Protein AF-U3TVF1-F1 (afdb_monomer_lite)

Secondary structure (DSSP, 8-state):
--------SS-HHHHHHS-SSPPPGGGTS--HHHHHHHHHTT---GGGS--SSPPPHHHHHHHHHHHHHTTSSPBPTTS-B---HHHHHHHTSSS-HHHHHHHHHHHHHT-HHHHHHHHHHHTS-------GGGHHHHHHHHHTT--SS-TTHHHHHHHHH-

Foldseek 3Di:
DDDDDDDDPDDPVVVVPDDPDDDDVLQPDQCLLVVLLCLLVVVFDLVPDDDPDRYDPVSVVVSVVVCVVLVQFPQDPVRGTHGDPLSNQLNVDPADSVLSSQLVVCVVVVNNPLSVLLSVCVRDDNPQDQDPVCNVVSVVVLVVLDDPPDPSSSSVSVVVVD

Sequence (162 aa):
MSEGICIRLYSEADFLSRPAFTDPEILRTNLASVILQMTALELGDIAAFPFVEAPDKRNIQDGVRLLEELGAIPLSEEGSYKRTPSGRSLAQLPVDPRLARMVLEAQKFGCVREVMIIAAALSIQDARERPVEKQQASDEKHRRFADKESDFLAFVNLWNYL

pLDDT: mean 89.93, std 6.1, range [59.94, 97.19]

Structure (mmCIF, N/CA/C/O backbone):
data_AF-U3TVF1-F1
#
_entry.id   AF-U3TVF1-F1
#
loop_
_atom_site.group_PDB
_atom_site.id
_atom_site.type_symbol
_atom_site.label_atom_id
_atom_site.label_alt_id
_atom_site.label_comp_id
_atom_site.label_asym_id
_atom_site.label_entity_id
_atom_site.label_seq_id
_atom_site.pdbx_PDB_ins_code
_atom_site.Cartn_x
_atom_site.Cartn_y
_atom_site.Cartn_z
_atom_site.occupancy
_atom_site.B_iso_or_equiv
_atom_site.auth_seq_id
_atom_site.auth_comp_id
_atom_site.auth_asym_id
_atom_site.auth_atom_id
_atom_site.pdbx_PDB_model_num
ATOM 1 N N . MET A 1 1 ? -24.344 -18.682 -34.731 1.00 59.94 1 MET A N 1
ATOM 2 C CA . MET A 1 1 ? -23.943 -17.450 -34.021 1.00 59.94 1 MET A CA 1
ATOM 3 C C . MET A 1 1 ? -24.872 -16.362 -34.511 1.00 59.94 1 MET A C 1
ATOM 5 O O . MET A 1 1 ? -24.974 -16.208 -35.720 1.00 59.94 1 MET A O 1
ATOM 9 N N . SER A 1 2 ? -25.620 -15.719 -33.621 1.00 73.94 2 SER A N 1
ATOM 10 C CA . SER A 1 2 ? -26.480 -14.589 -33.992 1.00 73.94 2 SER A CA 1
ATOM 11 C C . SER A 1 2 ? -25.644 -13.309 -34.023 1.00 73.94 2 SER A C 1
ATOM 13 O O . SER A 1 2 ? -24.710 -13.182 -33.230 1.00 73.94 2 SER A O 1
ATOM 15 N N . GLU A 1 3 ? -25.962 -12.378 -34.919 1.00 85.06 3 GLU A N 1
ATOM 16 C CA . GLU A 1 3 ? -25.319 -11.061 -34.951 1.00 85.06 3 GLU A CA 1
ATOM 17 C C . GLU A 1 3 ? -25.693 -10.247 -33.702 1.00 85.06 3 GLU A C 1
ATOM 19 O O . GLU A 1 3 ? -26.842 -10.260 -33.258 1.00 85.06 3 GLU A O 1
ATOM 24 N N . GLY A 1 4 ? -24.707 -9.567 -33.113 1.00 92.19 4 GLY A N 1
ATOM 25 C CA . GLY A 1 4 ? -24.878 -8.701 -31.945 1.00 92.19 4 GLY A CA 1
ATOM 26 C C . GLY A 1 4 ? -24.729 -7.224 -32.308 1.00 92.19 4 GLY A C 1
ATOM 27 O O . GLY A 1 4 ? -24.078 -6.882 -33.291 1.00 92.19 4 GLY A O 1
ATOM 28 N N . ILE A 1 5 ? -25.307 -6.342 -31.490 1.00 93.25 5 ILE A N 1
ATOM 29 C CA . ILE A 1 5 ? -25.210 -4.884 -31.654 1.00 93.25 5 ILE A CA 1
ATOM 30 C C . ILE A 1 5 ? -24.304 -4.320 -30.552 1.00 93.25 5 ILE A C 1
ATOM 32 O O . ILE A 1 5 ? -24.490 -4.627 -29.376 1.00 93.25 5 ILE A O 1
ATOM 36 N N . CYS A 1 6 ? -23.339 -3.472 -30.919 1.00 92.69 6 CYS A N 1
ATOM 37 C CA . CYS A 1 6 ? -22.519 -2.698 -29.983 1.00 92.69 6 CYS A CA 1
ATOM 38 C C . CYS A 1 6 ? -22.966 -1.231 -30.012 1.00 92.69 6 CYS A C 1
ATOM 40 O O . CYS A 1 6 ? -22.855 -0.573 -31.045 1.00 92.69 6 CYS A O 1
ATOM 42 N N . ILE A 1 7 ? -23.458 -0.715 -28.884 1.00 93.62 7 ILE A N 1
ATOM 43 C CA . ILE A 1 7 ? -23.843 0.695 -28.743 1.00 93.62 7 ILE A CA 1
ATOM 44 C C . ILE A 1 7 ? -22.704 1.435 -28.043 1.00 93.62 7 ILE A C 1
ATOM 46 O O . ILE A 1 7 ? -22.425 1.196 -26.869 1.00 93.62 7 ILE A O 1
ATOM 50 N N . ARG A 1 8 ? -22.042 2.344 -28.760 1.00 93.44 8 ARG A N 1
ATOM 51 C CA . ARG A 1 8 ? -21.003 3.223 -28.211 1.00 93.44 8 ARG A CA 1
ATOM 52 C C . ARG A 1 8 ? -21.638 4.556 -27.823 1.00 93.44 8 ARG A C 1
ATOM 54 O O . ARG A 1 8 ? -22.243 5.211 -28.661 1.00 93.44 8 ARG A O 1
ATOM 61 N N . LEU A 1 9 ? -21.490 4.968 -26.564 1.00 95.94 9 LEU A N 1
ATOM 62 C CA . LEU A 1 9 ? -22.043 6.230 -26.040 1.00 95.94 9 LEU A CA 1
ATOM 63 C C . LEU A 1 9 ? -21.133 7.446 -26.316 1.00 95.94 9 LEU A C 1
ATOM 65 O O . LEU A 1 9 ? -21.144 8.421 -25.573 1.00 95.94 9 LEU A O 1
ATOM 69 N N . TYR A 1 10 ? -20.307 7.367 -27.356 1.00 93.69 10 TYR A N 1
ATOM 70 C CA . TYR A 1 10 ? -19.338 8.382 -27.765 1.00 93.69 10 TYR A CA 1
ATOM 71 C C . TYR A 1 10 ? -19.275 8.449 -29.295 1.00 93.69 10 TYR A C 1
ATOM 73 O O . TYR A 1 10 ? -19.689 7.515 -29.983 1.00 93.69 10 TYR A O 1
ATOM 81 N N . SER A 1 11 ? -18.780 9.569 -29.829 1.00 95.94 11 SER A N 1
ATOM 82 C CA . SER A 1 11 ? -18.691 9.779 -31.278 1.00 95.94 11 SER A CA 1
ATOM 83 C C . SER A 1 11 ? -17.646 8.872 -31.935 1.00 95.94 11 SER A C 1
ATOM 85 O O . SER A 1 11 ? -16.678 8.445 -31.305 1.00 95.94 11 SER A O 1
ATOM 87 N N . GLU A 1 12 ? -17.810 8.615 -33.230 1.00 94.00 12 GLU A N 1
ATOM 88 C CA . GLU A 1 12 ? -16.828 7.863 -34.013 1.00 94.00 12 GLU A CA 1
ATOM 89 C C . GLU A 1 12 ? -15.470 8.576 -34.078 1.00 94.00 12 GLU A C 1
ATOM 91 O O . GLU A 1 12 ? -14.437 7.931 -33.923 1.00 94.00 12 GLU A O 1
ATOM 96 N N . ALA A 1 13 ? -15.464 9.905 -34.224 1.00 94.44 13 ALA A N 1
ATOM 97 C CA . ALA A 1 13 ? -14.234 10.695 -34.239 1.00 94.44 13 ALA A CA 1
ATOM 98 C C . ALA A 1 13 ? -13.442 10.557 -32.926 1.00 94.44 13 ALA A C 1
ATOM 100 O O . ALA A 1 13 ? -12.230 10.359 -32.962 1.00 94.44 13 ALA A O 1
ATOM 101 N N . ASP A 1 14 ? -14.131 10.594 -31.778 1.00 92.44 14 ASP A N 1
ATOM 102 C CA . ASP A 1 14 ? -13.514 10.351 -30.469 1.00 92.44 14 ASP A CA 1
ATOM 103 C C . ASP A 1 14 ? -12.907 8.943 -30.400 1.00 92.44 14 ASP A C 1
ATOM 105 O O . ASP A 1 14 ? -11.748 8.793 -30.029 1.00 92.44 14 ASP A O 1
ATOM 109 N N . PHE A 1 15 ? -13.638 7.917 -30.847 1.00 91.25 15 PHE A N 1
ATOM 110 C CA . PHE A 1 15 ? -13.138 6.541 -30.874 1.00 91.25 15 PHE A CA 1
ATOM 111 C C . PHE A 1 15 ? -11.881 6.377 -31.737 1.00 91.25 15 PHE A C 1
ATOM 113 O O . PHE A 1 15 ? -10.905 5.786 -31.285 1.00 91.25 15 PHE A O 1
ATOM 120 N N . LEU A 1 16 ? -11.898 6.915 -32.959 1.00 93.12 16 LEU A N 1
ATOM 121 C CA . LEU A 1 16 ? -10.785 6.820 -33.907 1.00 93.12 16 LEU A CA 1
ATOM 122 C C . LEU A 1 16 ? -9.548 7.614 -33.462 1.00 93.12 16 LEU A C 1
ATOM 124 O O . LEU A 1 16 ? -8.443 7.309 -33.899 1.00 93.12 16 LEU A O 1
ATOM 128 N N . SER A 1 17 ? -9.726 8.620 -32.599 1.00 93.44 17 SER A N 1
ATOM 129 C CA . SER A 1 17 ? -8.626 9.418 -32.048 1.00 93.44 17 SER A CA 1
ATOM 130 C C . SER A 1 17 ? -7.890 8.747 -30.882 1.00 93.44 17 SER A C 1
ATOM 132 O O . SER A 1 17 ? -6.812 9.202 -30.496 1.00 93.44 17 SER A O 1
ATOM 134 N N . ARG A 1 18 ? -8.454 7.679 -30.300 1.00 89.81 18 ARG A N 1
ATOM 135 C CA . ARG A 1 18 ? -7.867 7.002 -29.138 1.00 89.81 18 ARG A CA 1
ATOM 136 C C . ARG A 1 18 ? -6.682 6.127 -29.556 1.00 89.81 18 ARG A C 1
ATOM 138 O O . ARG A 1 18 ? -6.721 5.510 -30.621 1.00 89.81 18 ARG A O 1
ATOM 145 N N . PRO A 1 19 ? -5.653 6.003 -28.701 1.00 88.50 19 PRO A N 1
ATOM 146 C CA . PRO A 1 19 ? -4.601 5.018 -28.900 1.00 88.50 19 PRO A CA 1
ATOM 147 C C . PRO A 1 19 ? -5.179 3.605 -29.042 1.00 88.50 19 PRO A C 1
ATOM 149 O O . PRO A 1 19 ? -6.127 3.236 -28.346 1.00 88.50 19 PRO A O 1
ATOM 152 N N . ALA A 1 20 ? -4.580 2.798 -29.919 1.00 86.62 20 ALA A N 1
ATOM 153 C CA . ALA A 1 20 ? -4.988 1.406 -30.123 1.00 86.62 20 ALA A CA 1
ATOM 154 C C . ALA A 1 20 ? -4.756 0.527 -28.879 1.00 86.62 20 ALA A C 1
ATOM 156 O O . ALA A 1 20 ? -5.428 -0.489 -28.707 1.00 86.62 20 ALA A O 1
ATOM 157 N N . PHE A 1 21 ? -3.823 0.930 -28.013 1.00 84.88 21 PHE A N 1
ATOM 158 C CA . PHE A 1 21 ? -3.466 0.234 -26.783 1.00 84.88 21 PHE A CA 1
ATOM 159 C C . PHE A 1 21 ? -3.454 1.218 -25.616 1.00 84.88 21 PHE A C 1
ATOM 161 O O . PHE A 1 21 ? -3.065 2.373 -25.769 1.00 84.88 21 PHE A O 1
ATOM 168 N N . THR A 1 22 ? -3.895 0.757 -24.450 1.00 84.50 22 THR A N 1
ATOM 169 C CA . THR A 1 22 ? -3.746 1.497 -23.194 1.00 84.50 22 THR A CA 1
ATOM 170 C C . THR A 1 22 ? -2.324 1.367 -22.672 1.00 84.50 22 THR A C 1
ATOM 172 O O . THR A 1 22 ? -1.757 0.277 -22.755 1.00 84.50 22 THR A O 1
ATOM 175 N N . ASP A 1 23 ? -1.803 2.419 -22.044 1.00 84.25 23 ASP A N 1
ATOM 176 C CA . ASP A 1 23 ? -0.479 2.380 -21.422 1.00 84.25 23 ASP A CA 1
ATOM 177 C C . ASP A 1 23 ? -0.377 1.256 -20.371 1.00 84.25 23 ASP A C 1
ATOM 179 O O . ASP A 1 23 ? -1.300 1.095 -19.543 1.00 84.25 23 ASP A O 1
ATOM 183 N N . PRO A 1 24 ? 0.743 0.508 -20.345 1.00 84.00 24 PRO A N 1
ATOM 184 C CA . PRO A 1 24 ? 0.960 -0.544 -19.367 1.00 84.00 24 PRO A CA 1
ATOM 185 C C . PRO A 1 24 ? 0.832 -0.057 -17.927 1.00 84.00 24 PRO A C 1
ATOM 187 O O . PRO A 1 24 ? 1.171 1.075 -17.578 1.00 84.00 24 PRO A O 1
ATOM 190 N N . GLU A 1 25 ? 0.385 -0.953 -17.052 1.00 83.06 25 GLU A N 1
ATOM 191 C CA . GLU A 1 25 ? 0.214 -0.651 -15.631 1.00 83.06 25 GLU A CA 1
ATOM 192 C C . GLU A 1 25 ? 1.537 -0.300 -14.940 1.00 83.06 25 GLU A C 1
ATOM 194 O O . GLU A 1 25 ? 1.558 0.588 -14.093 1.00 83.06 25 GLU A O 1
ATOM 199 N N . ILE A 1 26 ? 2.648 -0.923 -15.352 1.00 80.94 26 ILE A N 1
ATOM 200 C CA . ILE A 1 26 ? 3.982 -0.681 -14.780 1.00 80.94 26 ILE A CA 1
ATOM 201 C C . ILE A 1 26 ? 4.440 0.780 -14.926 1.00 80.94 26 ILE A C 1
ATOM 203 O O . ILE A 1 26 ? 5.229 1.264 -14.120 1.00 80.94 26 ILE A O 1
ATOM 207 N N . LEU A 1 27 ? 3.905 1.509 -15.911 1.00 81.31 27 LEU A N 1
ATOM 208 C CA . LEU A 1 27 ? 4.186 2.933 -16.106 1.00 81.31 27 LEU A CA 1
ATOM 209 C C . LEU A 1 27 ? 3.341 3.836 -15.190 1.00 81.31 27 LEU A C 1
ATOM 211 O O . LEU A 1 27 ? 3.659 5.010 -15.020 1.00 81.31 27 LEU A O 1
ATOM 215 N N . ARG A 1 28 ? 2.258 3.311 -14.601 1.00 78.44 28 ARG A N 1
ATOM 216 C CA . ARG A 1 28 ? 1.195 4.101 -13.953 1.00 78.44 28 ARG A CA 1
ATOM 217 C C . ARG A 1 28 ? 1.010 3.826 -12.456 1.00 78.44 28 ARG A C 1
ATOM 219 O O . ARG A 1 28 ? 0.171 4.481 -11.840 1.00 78.44 28 ARG A O 1
ATOM 226 N N . THR A 1 29 ? 1.743 2.883 -11.861 1.00 79.69 29 THR A N 1
ATOM 227 C CA . THR A 1 29 ? 1.529 2.436 -10.470 1.00 79.69 29 THR A CA 1
ATOM 228 C C . THR A 1 29 ? 2.779 2.524 -9.591 1.00 79.69 29 THR A C 1
ATOM 230 O O . THR A 1 29 ? 3.908 2.635 -10.067 1.00 79.69 29 THR A O 1
ATOM 233 N N . ASN A 1 30 ? 2.569 2.510 -8.268 1.00 81.06 30 ASN A N 1
ATOM 234 C CA . ASN A 1 30 ? 3.654 2.477 -7.287 1.00 81.06 30 ASN A CA 1
ATOM 235 C C . ASN A 1 30 ? 4.369 1.117 -7.329 1.00 81.06 30 ASN A C 1
ATOM 237 O O . ASN A 1 30 ? 3.759 0.073 -7.103 1.00 81.06 30 ASN A O 1
ATOM 241 N N . LEU A 1 31 ? 5.680 1.151 -7.562 1.00 90.00 31 LEU A N 1
ATOM 242 C CA . LEU A 1 31 ? 6.504 -0.037 -7.766 1.00 90.00 31 LEU A CA 1
ATOM 243 C C . LEU A 1 31 ? 7.070 -0.638 -6.479 1.00 90.00 31 LEU A C 1
ATOM 245 O O . LEU A 1 31 ? 7.762 -1.646 -6.563 1.00 90.00 31 LEU A O 1
ATOM 249 N N . ALA A 1 32 ? 6.802 -0.080 -5.296 1.00 91.56 32 ALA A N 1
ATOM 250 C CA . ALA A 1 32 ? 7.389 -0.567 -4.045 1.00 91.56 32 ALA A CA 1
ATOM 251 C C . ALA A 1 32 ? 7.148 -2.070 -3.811 1.00 91.56 32 ALA A C 1
ATOM 253 O O . ALA A 1 32 ? 8.079 -2.795 -3.467 1.00 91.56 32 ALA A O 1
ATOM 254 N N . SER A 1 33 ? 5.935 -2.572 -4.060 1.00 90.25 33 SER A N 1
ATOM 255 C CA . SER A 1 33 ? 5.634 -4.008 -3.947 1.00 90.25 33 SER A CA 1
ATOM 256 C C . SER A 1 33 ? 6.445 -4.848 -4.937 1.00 90.25 33 SER A C 1
ATOM 258 O O . SER A 1 33 ? 6.965 -5.901 -4.574 1.00 90.25 33 SER A O 1
ATOM 260 N N . VAL A 1 34 ? 6.585 -4.365 -6.176 1.00 90.31 34 VAL A N 1
ATOM 261 C CA . VAL A 1 34 ? 7.336 -5.040 -7.245 1.00 90.31 34 VAL A CA 1
ATOM 262 C C . VAL A 1 34 ? 8.827 -5.050 -6.923 1.00 90.31 34 VAL A C 1
ATOM 264 O O . VAL A 1 34 ? 9.445 -6.107 -6.964 1.00 90.31 34 VAL A O 1
ATOM 267 N N . ILE A 1 35 ? 9.393 -3.909 -6.524 1.00 90.44 35 ILE A N 1
ATOM 268 C CA . ILE A 1 35 ? 10.793 -3.781 -6.103 1.00 90.44 35 ILE A CA 1
ATOM 269 C C . ILE A 1 35 ? 11.071 -4.735 -4.942 1.00 90.44 35 ILE A C 1
ATOM 271 O O . ILE A 1 35 ? 12.028 -5.501 -4.999 1.00 90.44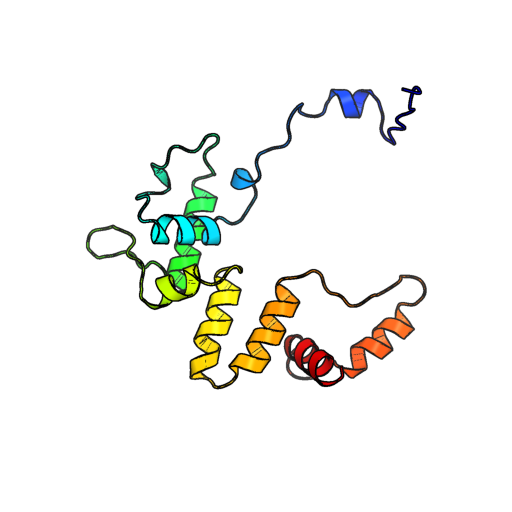 35 ILE A O 1
ATOM 275 N N . LEU A 1 36 ? 10.208 -4.756 -3.922 1.00 91.06 36 LEU A N 1
ATOM 276 C CA . LEU A 1 36 ? 10.370 -5.638 -2.769 1.00 91.06 36 LEU A CA 1
ATOM 277 C C . LEU A 1 36 ? 10.358 -7.122 -3.168 1.00 91.06 36 LEU A C 1
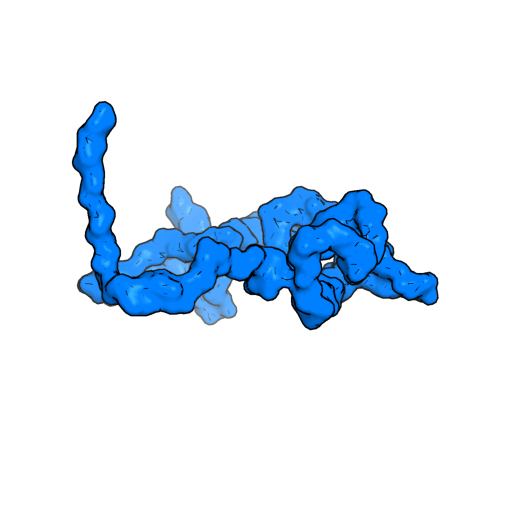ATOM 279 O O . LEU A 1 36 ? 11.187 -7.892 -2.680 1.00 91.06 36 LEU A O 1
ATOM 283 N N . GLN A 1 37 ? 9.453 -7.517 -4.067 1.00 89.88 37 GLN A N 1
ATOM 284 C CA . GLN A 1 37 ? 9.387 -8.871 -4.629 1.00 89.88 37 GLN A CA 1
ATOM 285 C C . GLN A 1 37 ? 10.651 -9.209 -5.432 1.00 89.88 37 GLN A C 1
ATOM 287 O O . GLN A 1 37 ? 11.259 -10.255 -5.212 1.00 89.88 37 GLN A O 1
ATOM 292 N N . MET A 1 38 ? 11.101 -8.310 -6.309 1.00 89.31 38 MET A N 1
ATOM 293 C CA . MET A 1 38 ? 12.315 -8.499 -7.108 1.00 89.31 38 MET A CA 1
ATOM 294 C C . MET A 1 38 ? 13.561 -8.638 -6.230 1.00 89.31 38 MET A C 1
ATOM 296 O O . MET A 1 38 ? 14.371 -9.537 -6.453 1.00 89.31 38 MET A O 1
ATOM 300 N N . THR A 1 39 ? 13.696 -7.804 -5.194 1.00 87.25 39 THR A N 1
ATOM 301 C CA . THR A 1 39 ? 14.791 -7.921 -4.223 1.00 87.25 39 THR A CA 1
ATOM 302 C C . THR A 1 39 ? 14.683 -9.215 -3.415 1.00 87.25 39 THR A C 1
ATOM 304 O O . THR A 1 39 ? 15.699 -9.831 -3.102 1.00 87.25 39 THR A O 1
ATOM 307 N N . ALA A 1 40 ? 13.471 -9.672 -3.083 1.00 87.12 40 ALA A N 1
ATOM 308 C CA . ALA A 1 40 ? 13.266 -10.945 -2.394 1.00 87.12 40 ALA A CA 1
ATOM 309 C C . ALA A 1 40 ? 13.648 -12.169 -3.245 1.00 87.12 40 ALA A C 1
ATOM 311 O O . ALA A 1 40 ? 14.027 -13.186 -2.663 1.00 87.12 40 ALA A O 1
ATOM 312 N N . LEU A 1 41 ? 13.562 -12.045 -4.573 1.00 88.62 41 LEU A N 1
ATOM 313 C CA . LEU A 1 41 ? 13.964 -13.036 -5.576 1.00 88.62 41 LEU A CA 1
ATOM 314 C C . LEU A 1 41 ? 15.417 -12.871 -6.061 1.00 88.62 41 LEU A C 1
ATOM 316 O O . LEU A 1 41 ? 15.845 -13.620 -6.932 1.00 88.62 41 LEU A O 1
ATOM 320 N N . GLU A 1 42 ? 16.165 -11.906 -5.515 1.00 84.69 42 GLU A N 1
ATOM 321 C CA . GLU A 1 42 ? 17.573 -11.644 -5.855 1.00 84.69 42 GLU A CA 1
ATOM 322 C C . GLU A 1 42 ? 17.807 -11.331 -7.349 1.00 84.69 42 GLU A C 1
ATOM 324 O O . GLU A 1 42 ? 18.859 -11.627 -7.907 1.00 84.69 42 GLU A O 1
ATOM 329 N N . LEU A 1 43 ? 16.844 -10.662 -7.998 1.00 82.81 43 LEU A N 1
ATOM 330 C CA . LEU A 1 43 ? 16.895 -10.322 -9.432 1.00 82.81 43 LEU A CA 1
ATOM 331 C C . LEU A 1 43 ? 17.851 -9.164 -9.789 1.00 82.81 43 LEU A C 1
ATOM 333 O O . LEU A 1 43 ? 17.911 -8.750 -10.946 1.00 82.81 43 LEU A O 1
ATOM 337 N N . GLY A 1 44 ? 18.617 -8.657 -8.821 1.00 79.44 44 GLY A N 1
ATOM 338 C CA . GLY A 1 44 ? 19.613 -7.606 -9.023 1.00 79.44 44 GLY A CA 1
ATOM 339 C C . GLY A 1 44 ? 19.026 -6.195 -9.117 1.00 79.44 44 GLY A C 1
ATOM 340 O O . GLY A 1 44 ? 18.001 -5.887 -8.506 1.00 79.44 44 GLY A O 1
ATOM 341 N N . ASP A 1 45 ? 19.727 -5.319 -9.840 1.00 79.25 45 ASP A N 1
ATOM 342 C CA . ASP A 1 45 ? 19.333 -3.921 -10.016 1.00 79.25 45 ASP A CA 1
ATOM 343 C C . ASP A 1 45 ? 18.088 -3.811 -10.904 1.00 79.25 45 ASP A C 1
ATOM 345 O O . ASP A 1 45 ? 18.099 -4.187 -12.078 1.00 79.25 45 ASP A O 1
ATOM 349 N N . ILE A 1 46 ? 17.019 -3.239 -10.348 1.00 81.81 46 ILE A N 1
ATOM 350 C CA . ILE A 1 46 ? 15.774 -2.997 -11.073 1.00 81.81 46 ILE A CA 1
ATOM 351 C C . ILE A 1 46 ? 15.975 -2.067 -12.274 1.00 81.81 46 ILE A C 1
ATOM 353 O O . ILE A 1 46 ? 15.316 -2.251 -13.292 1.00 81.81 46 ILE A O 1
ATOM 357 N N . ALA A 1 47 ? 16.898 -1.103 -12.204 1.00 80.25 47 ALA A N 1
ATOM 358 C CA . ALA A 1 47 ? 17.151 -0.190 -13.317 1.00 80.25 47 ALA A CA 1
ATOM 359 C C . ALA A 1 47 ? 17.816 -0.890 -14.515 1.00 80.25 47 ALA A C 1
ATOM 361 O O . ALA A 1 47 ? 17.690 -0.419 -15.646 1.00 80.25 47 ALA A O 1
ATOM 362 N N . ALA A 1 48 ? 18.500 -2.011 -14.272 1.00 84.75 48 ALA A N 1
ATOM 363 C CA . ALA A 1 48 ? 19.119 -2.849 -15.294 1.00 84.75 48 ALA A CA 1
ATOM 364 C C . ALA A 1 48 ? 18.233 -4.037 -15.714 1.00 84.75 48 ALA A C 1
ATOM 366 O O . ALA A 1 48 ? 18.612 -4.803 -16.603 1.00 84.75 48 ALA A O 1
ATOM 367 N N . PHE A 1 49 ? 17.067 -4.212 -15.085 1.00 86.38 49 PHE A N 1
ATOM 368 C CA . PHE A 1 49 ? 16.180 -5.330 -15.370 1.00 86.38 49 PHE A CA 1
ATOM 369 C C . PHE A 1 49 ? 15.532 -5.179 -16.762 1.00 86.38 49 PHE A C 1
ATOM 371 O O . PHE A 1 49 ? 15.044 -4.096 -17.098 1.00 86.38 49 PHE A O 1
ATOM 378 N N . PRO A 1 50 ? 15.498 -6.243 -17.591 1.00 88.69 50 PRO A N 1
ATOM 379 C CA . PRO A 1 50 ? 15.032 -6.167 -18.975 1.00 88.69 50 PRO A CA 1
ATOM 380 C C . PRO A 1 50 ? 13.495 -6.171 -19.063 1.00 88.69 50 PRO A C 1
ATOM 382 O O . PRO A 1 50 ? 12.879 -7.155 -19.471 1.00 88.69 50 PRO A O 1
ATOM 385 N N . PHE A 1 51 ? 12.859 -5.069 -18.666 1.00 87.44 51 PHE A N 1
ATOM 386 C CA . PHE A 1 51 ? 11.417 -4.877 -18.832 1.00 87.44 51 PHE A CA 1
ATOM 387 C C . PHE A 1 51 ? 11.028 -4.778 -20.314 1.00 87.44 51 PHE A C 1
ATOM 389 O O . PHE A 1 51 ? 11.760 -4.200 -21.115 1.00 87.44 51 PHE A O 1
ATOM 396 N N . VAL A 1 52 ? 9.841 -5.291 -20.666 1.00 87.62 52 VAL A N 1
ATOM 397 C CA . VAL A 1 52 ? 9.246 -5.097 -22.005 1.00 87.62 52 VAL A CA 1
ATOM 398 C C . VAL A 1 52 ? 9.010 -3.608 -22.261 1.00 87.62 52 VAL A C 1
ATOM 400 O O . VAL A 1 52 ? 9.419 -3.078 -23.288 1.00 87.62 52 VAL A O 1
ATOM 403 N N . GLU A 1 53 ? 8.411 -2.934 -21.279 1.00 85.44 53 GLU A N 1
ATOM 404 C CA . GLU A 1 53 ? 8.296 -1.481 -21.209 1.00 85.44 53 GLU A CA 1
ATOM 405 C C . GLU A 1 53 ? 8.798 -1.046 -19.834 1.00 85.44 53 GLU A C 1
ATOM 407 O O . GLU A 1 53 ? 8.223 -1.404 -18.802 1.00 85.44 53 GLU A O 1
ATOM 412 N N . ALA A 1 54 ? 9.936 -0.354 -19.816 1.00 87.06 54 ALA A N 1
ATOM 413 C CA . ALA A 1 54 ? 10.592 0.029 -18.576 1.00 87.06 54 ALA A CA 1
ATOM 414 C C . ALA A 1 54 ? 9.822 1.159 -17.876 1.00 87.06 54 ALA A C 1
ATOM 416 O O . ALA A 1 54 ? 9.461 2.137 -18.534 1.00 87.06 54 ALA A O 1
ATOM 417 N N . PRO A 1 55 ? 9.604 1.064 -16.553 1.00 88.12 55 PRO A N 1
ATOM 418 C CA . PRO A 1 55 ? 8.996 2.148 -15.803 1.00 88.12 55 PRO A CA 1
ATOM 419 C C . PRO A 1 55 ? 9.888 3.385 -15.746 1.00 88.12 55 PRO A C 1
ATOM 421 O O . PRO A 1 55 ? 11.116 3.312 -15.841 1.00 88.12 55 PRO A O 1
ATOM 424 N N . ASP A 1 56 ? 9.257 4.528 -15.486 1.00 88.06 56 ASP A N 1
ATOM 425 C CA . ASP A 1 56 ? 9.972 5.771 -15.247 1.00 88.06 56 ASP A CA 1
ATOM 426 C C . ASP A 1 56 ? 10.935 5.645 -14.062 1.00 88.06 56 ASP A C 1
ATOM 428 O O . ASP A 1 56 ? 10.582 5.168 -12.978 1.00 88.06 56 ASP A O 1
ATOM 432 N N . LYS A 1 57 ? 12.148 6.184 -14.234 1.00 88.00 57 LYS A N 1
ATOM 433 C CA . LYS A 1 57 ? 13.181 6.210 -13.182 1.00 88.00 57 LYS A CA 1
ATOM 434 C C . LYS A 1 57 ? 12.678 6.831 -11.881 1.00 88.00 57 LYS A C 1
ATOM 436 O O . LYS A 1 57 ? 13.103 6.423 -10.807 1.00 88.00 57 LYS A O 1
ATOM 441 N N . ARG A 1 58 ? 11.763 7.799 -11.979 1.00 88.81 58 ARG A N 1
ATOM 442 C CA . ARG A 1 58 ? 11.135 8.441 -10.824 1.00 88.81 58 ARG A CA 1
ATOM 443 C C . ARG A 1 58 ? 10.289 7.458 -10.010 1.00 88.81 58 ARG A C 1
ATOM 445 O O . ARG A 1 58 ? 10.456 7.404 -8.800 1.00 88.81 58 ARG A O 1
ATOM 452 N N . ASN A 1 59 ? 9.462 6.636 -10.659 1.00 89.50 59 ASN A N 1
ATOM 453 C CA . ASN A 1 59 ? 8.635 5.634 -9.974 1.00 89.50 59 ASN A CA 1
ATOM 454 C C . ASN A 1 59 ? 9.499 4.566 -9.292 1.00 89.50 59 ASN A C 1
ATOM 456 O O . ASN A 1 59 ? 9.180 4.119 -8.190 1.00 89.50 59 ASN A O 1
ATOM 460 N N . ILE A 1 60 ? 10.616 4.187 -9.925 1.00 89.50 60 ILE A N 1
ATOM 461 C CA . ILE A 1 60 ? 11.616 3.302 -9.317 1.00 89.50 60 ILE A CA 1
ATOM 462 C C . ILE A 1 60 ? 12.194 3.950 -8.052 1.00 89.50 60 ILE A C 1
ATOM 464 O O . ILE A 1 60 ? 12.181 3.335 -6.989 1.00 89.50 60 ILE A O 1
ATOM 468 N N . GLN A 1 61 ? 12.679 5.192 -8.152 1.00 89.69 61 GLN A N 1
ATOM 469 C CA . GLN A 1 61 ? 13.279 5.921 -7.030 1.00 89.69 61 GLN A CA 1
ATOM 470 C C . GLN A 1 61 ? 12.301 6.104 -5.866 1.00 89.69 61 GLN A C 1
ATOM 472 O O . GLN A 1 61 ? 12.670 5.854 -4.720 1.00 89.69 61 GLN A O 1
ATOM 477 N N . ASP A 1 62 ? 11.055 6.483 -6.152 1.00 91.25 62 ASP A N 1
ATOM 478 C CA . ASP A 1 62 ? 10.013 6.664 -5.139 1.00 91.25 62 ASP A CA 1
ATOM 479 C C . ASP A 1 62 ? 9.691 5.337 -4.428 1.00 91.25 62 ASP A C 1
ATOM 481 O O . ASP A 1 62 ? 9.547 5.301 -3.203 1.00 91.25 62 ASP A O 1
ATOM 485 N N . GLY A 1 63 ? 9.641 4.226 -5.172 1.00 91.50 63 GLY A N 1
ATOM 486 C CA . GLY A 1 63 ? 9.429 2.894 -4.607 1.00 91.50 63 GLY A CA 1
ATOM 487 C C . GLY A 1 63 ? 10.596 2.415 -3.739 1.00 91.50 63 GLY A C 1
ATOM 488 O O . GLY A 1 63 ? 10.373 1.904 -2.641 1.00 91.50 63 GLY A O 1
ATOM 489 N N . VAL A 1 64 ? 11.838 2.621 -4.188 1.00 91.12 64 VAL A N 1
ATOM 490 C CA . VAL A 1 64 ? 13.047 2.293 -3.416 1.00 91.12 64 VAL A CA 1
ATOM 491 C C . VAL A 1 64 ? 13.097 3.107 -2.126 1.00 91.12 64 VAL A C 1
ATOM 493 O O . VAL A 1 64 ? 13.231 2.532 -1.048 1.00 91.12 64 VAL A O 1
ATOM 496 N N . ARG A 1 65 ? 12.898 4.425 -2.222 1.00 92.12 65 ARG A N 1
ATOM 497 C CA . ARG A 1 65 ? 12.888 5.327 -1.068 1.00 92.12 65 ARG A CA 1
ATOM 498 C C . ARG A 1 65 ? 11.831 4.924 -0.045 1.00 92.12 65 ARG A C 1
ATOM 500 O O . ARG A 1 65 ? 12.114 4.900 1.149 1.00 92.12 65 ARG A O 1
ATOM 507 N N . LEU A 1 66 ? 10.626 4.566 -0.494 1.00 93.88 66 LEU A N 1
ATOM 508 C CA . LEU A 1 66 ? 9.587 4.075 0.408 1.00 93.88 66 LEU A CA 1
ATOM 509 C C . LEU A 1 66 ? 10.058 2.828 1.166 1.00 93.88 66 LEU A C 1
ATOM 511 O O . LEU A 1 66 ? 9.866 2.726 2.374 1.00 93.88 66 LEU A O 1
ATOM 515 N N . LEU A 1 67 ? 10.678 1.870 0.484 1.00 93.00 67 LEU A N 1
ATOM 516 C CA . LEU A 1 67 ? 11.151 0.656 1.140 1.00 93.00 67 LEU A CA 1
ATOM 517 C C . LEU A 1 67 ? 12.351 0.900 2.071 1.00 93.00 67 LEU A C 1
ATOM 519 O O . LEU A 1 67 ? 12.490 0.183 3.065 1.00 93.00 67 LEU A O 1
ATOM 523 N N . GLU A 1 68 ? 13.190 1.897 1.795 1.00 92.25 68 GLU A N 1
ATOM 524 C CA . GLU A 1 68 ? 14.220 2.373 2.726 1.00 92.25 68 GLU A CA 1
ATOM 525 C C . GLU A 1 68 ? 13.593 2.979 3.987 1.00 92.25 68 GLU A C 1
ATOM 527 O O . GLU A 1 68 ? 13.961 2.591 5.095 1.00 92.25 68 GLU A O 1
ATOM 532 N N . GLU A 1 69 ? 12.595 3.856 3.835 1.00 92.62 69 GLU A N 1
ATOM 533 C CA . GLU A 1 69 ? 11.852 4.467 4.949 1.00 92.62 69 GLU A CA 1
ATOM 534 C C . GLU A 1 69 ? 11.134 3.408 5.807 1.00 92.62 69 GLU A C 1
ATOM 536 O O . GLU A 1 69 ? 11.078 3.516 7.033 1.00 92.62 69 GLU A O 1
ATOM 541 N N . LEU A 1 70 ? 10.641 2.329 5.188 1.00 93.00 70 LEU A N 1
ATOM 542 C CA . LEU A 1 70 ? 10.062 1.179 5.893 1.00 93.00 70 LEU A CA 1
ATOM 543 C C . LEU A 1 70 ? 11.124 0.256 6.527 1.00 93.00 70 LEU A C 1
ATOM 545 O O . LEU A 1 70 ? 10.767 -0.668 7.265 1.00 93.00 70 LEU A O 1
ATOM 549 N N . GLY A 1 71 ? 12.413 0.484 6.260 1.00 91.38 71 GLY A N 1
ATOM 550 C CA . GLY A 1 71 ? 13.528 -0.328 6.748 1.00 91.38 71 GLY A CA 1
ATOM 551 C C . GLY A 1 71 ? 13.598 -1.720 6.116 1.00 91.38 71 GLY A C 1
ATOM 552 O O . GLY A 1 71 ? 14.074 -2.662 6.754 1.00 91.38 71 GLY A O 1
ATOM 553 N N . ALA A 1 72 ? 13.073 -1.886 4.901 1.00 91.69 72 ALA A N 1
ATOM 554 C CA . ALA A 1 72 ? 12.995 -3.163 4.193 1.00 91.69 72 ALA A CA 1
ATOM 555 C C . ALA A 1 72 ? 14.249 -3.455 3.351 1.00 91.69 72 ALA A C 1
ATOM 557 O O . ALA A 1 72 ? 14.716 -4.598 3.324 1.00 91.69 72 ALA A O 1
ATOM 558 N N . ILE A 1 73 ? 14.788 -2.431 2.679 1.00 89.19 73 ILE A N 1
ATOM 559 C CA . ILE A 1 73 ? 15.968 -2.526 1.803 1.00 89.19 73 ILE A CA 1
ATOM 560 C C . IL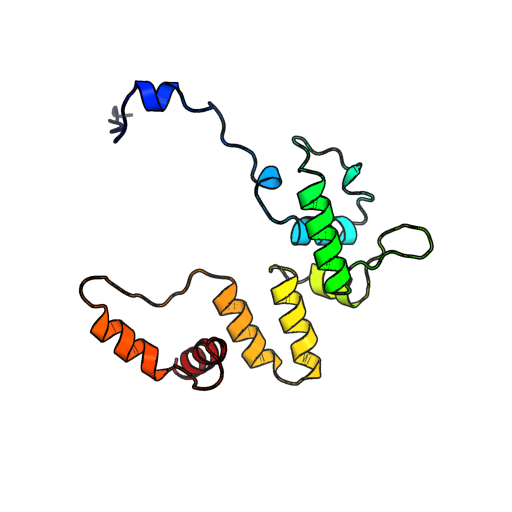E A 1 73 ? 16.912 -1.323 1.989 1.00 89.19 73 ILE A C 1
ATOM 562 O O . ILE A 1 73 ? 16.996 -0.473 1.113 1.00 89.19 73 ILE A O 1
ATOM 566 N N . PRO A 1 74 ? 17.616 -1.201 3.125 1.00 85.50 74 PRO A N 1
ATOM 567 C CA . PRO A 1 74 ? 18.616 -0.156 3.306 1.00 85.50 74 PRO A CA 1
ATOM 568 C C . PRO A 1 74 ? 19.743 -0.265 2.269 1.00 85.50 74 PRO A C 1
ATOM 570 O O . PRO A 1 74 ? 20.167 -1.369 1.896 1.00 85.50 74 PRO A O 1
ATOM 573 N N . LEU A 1 75 ? 20.265 0.890 1.853 1.00 81.25 75 LEU A N 1
ATOM 574 C CA . LEU A 1 75 ? 21.502 0.974 1.087 1.00 81.25 75 LEU A CA 1
ATOM 575 C C . LEU A 1 75 ? 22.672 0.471 1.945 1.00 81.25 75 LEU A C 1
ATOM 577 O O . LEU A 1 75 ? 22.936 0.998 3.027 1.00 81.25 75 LEU A O 1
ATOM 581 N N . SER A 1 76 ? 23.366 -0.568 1.481 1.00 77.12 76 SER A N 1
ATOM 582 C CA . SER A 1 76 ? 24.584 -1.044 2.144 1.00 77.12 76 SER A CA 1
ATOM 583 C C . SER A 1 76 ? 25.777 -0.137 1.841 1.00 77.12 76 SER A C 1
ATOM 585 O O . SER A 1 76 ? 25.783 0.588 0.848 1.00 77.12 76 SER A O 1
ATOM 587 N N . GLU A 1 77 ? 26.827 -0.233 2.661 1.00 72.69 77 GLU A N 1
ATOM 588 C CA . GLU A 1 77 ? 28.097 0.489 2.461 1.00 72.69 77 GLU A CA 1
ATOM 589 C C . GLU A 1 77 ? 28.749 0.193 1.097 1.00 72.69 77 GLU A C 1
ATOM 591 O O . GLU A 1 77 ? 29.477 1.016 0.552 1.00 72.69 77 GLU A O 1
ATOM 596 N N . GLU A 1 78 ? 28.435 -0.965 0.514 1.00 70.06 78 GLU A N 1
ATOM 597 C CA . GLU A 1 78 ? 28.897 -1.426 -0.800 1.00 70.06 78 GLU A CA 1
ATOM 598 C C . GLU A 1 78 ? 28.073 -0.842 -1.966 1.00 70.06 78 GLU A C 1
ATOM 600 O O . GLU A 1 78 ? 28.291 -1.204 -3.120 1.00 70.06 78 GLU A O 1
ATOM 605 N N . GLY A 1 79 ? 27.091 0.024 -1.687 1.00 70.75 79 GLY A N 1
ATOM 606 C CA . GLY A 1 79 ? 26.220 0.633 -2.695 1.00 70.75 79 GLY A CA 1
ATOM 607 C C . GLY A 1 79 ? 25.134 -0.297 -3.246 1.00 70.75 79 GLY A C 1
ATOM 608 O O . GLY A 1 79 ? 24.498 0.037 -4.242 1.00 70.75 79 GLY A O 1
ATOM 609 N N . SER A 1 80 ? 24.905 -1.456 -2.618 1.00 73.62 80 SER A N 1
ATOM 610 C CA . SER A 1 80 ? 23.858 -2.411 -3.014 1.00 73.62 80 SER A CA 1
ATOM 611 C C . SER A 1 80 ? 22.676 -2.395 -2.041 1.00 73.62 80 SER A C 1
ATOM 613 O O . SER A 1 80 ? 22.866 -2.239 -0.830 1.00 73.62 80 SER A O 1
ATOM 615 N N . TYR A 1 81 ? 21.455 -2.587 -2.542 1.00 78.50 81 TYR A N 1
ATOM 616 C CA . TYR A 1 81 ? 20.267 -2.739 -1.700 1.00 78.50 81 TYR A CA 1
ATOM 617 C C . TYR A 1 81 ? 20.223 -4.147 -1.107 1.00 78.50 81 TYR A C 1
ATOM 619 O O . TYR A 1 81 ? 20.076 -5.130 -1.834 1.00 78.50 81 TYR A O 1
ATOM 627 N N . LYS A 1 82 ? 20.344 -4.258 0.221 1.00 80.25 82 LYS A N 1
ATOM 628 C CA . LYS A 1 82 ? 20.273 -5.549 0.922 1.00 80.25 82 LYS A CA 1
ATOM 629 C C . LYS A 1 82 ? 18.969 -5.650 1.701 1.00 80.25 82 LYS A C 1
ATOM 631 O O . LYS A 1 82 ? 18.633 -4.779 2.495 1.00 80.25 82 LYS A O 1
ATOM 636 N N . ARG A 1 83 ? 18.237 -6.747 1.504 1.00 87.31 83 ARG A N 1
ATOM 637 C CA . ARG A 1 83 ? 16.982 -7.013 2.220 1.00 87.31 83 ARG A CA 1
ATOM 638 C C . ARG A 1 83 ? 17.244 -7.320 3.698 1.00 87.31 83 ARG A C 1
ATOM 640 O O . ARG A 1 83 ? 18.015 -8.224 4.019 1.00 87.31 83 ARG A O 1
ATOM 647 N N . THR A 1 84 ? 16.544 -6.631 4.593 1.00 91.38 84 THR A N 1
ATOM 648 C CA . THR A 1 84 ? 16.598 -6.854 6.050 1.00 91.38 84 THR A CA 1
ATOM 649 C C . THR A 1 84 ? 15.715 -8.030 6.491 1.00 91.38 84 THR A C 1
ATOM 651 O O . THR A 1 84 ? 14.881 -8.509 5.716 1.00 91.38 84 THR A O 1
ATOM 654 N N . PRO A 1 85 ? 15.817 -8.498 7.753 1.00 90.94 85 PRO A N 1
ATOM 655 C CA . PRO A 1 85 ? 14.849 -9.443 8.311 1.00 90.94 85 PRO A CA 1
ATOM 656 C C . PRO A 1 85 ? 13.403 -8.931 8.243 1.00 90.94 85 PRO A C 1
ATOM 658 O O . PRO A 1 85 ? 12.512 -9.687 7.864 1.00 90.94 85 PRO A O 1
ATOM 661 N N . SER A 1 86 ? 13.170 -7.641 8.521 1.00 90.75 86 SER A N 1
ATOM 662 C CA . SER A 1 86 ? 11.857 -7.010 8.335 1.00 90.75 86 SER A CA 1
ATOM 663 C C . SER A 1 86 ? 11.446 -7.003 6.866 1.00 90.75 86 SER A C 1
ATOM 665 O O . SER A 1 86 ? 10.322 -7.386 6.565 1.00 90.75 86 SER A O 1
ATOM 667 N N . GLY A 1 87 ? 12.349 -6.660 5.941 1.00 92.19 87 GLY A N 1
ATOM 668 C CA . GLY A 1 87 ? 12.099 -6.734 4.500 1.00 92.19 87 GLY A CA 1
ATOM 669 C C . GLY A 1 87 ? 11.735 -8.140 4.020 1.00 92.19 87 GLY A C 1
ATOM 670 O O . GLY A 1 87 ? 10.872 -8.298 3.161 1.00 92.19 87 GLY A O 1
ATOM 671 N N . ARG A 1 88 ? 12.333 -9.182 4.611 1.00 92.81 88 ARG A N 1
ATOM 672 C CA . ARG A 1 88 ? 11.976 -10.580 4.336 1.00 92.81 88 ARG A CA 1
ATOM 673 C C . ARG A 1 88 ? 10.555 -10.898 4.795 1.00 92.81 88 ARG A C 1
ATOM 675 O O . ARG A 1 88 ? 9.821 -11.503 4.023 1.00 92.81 88 ARG A O 1
ATOM 682 N N . SER A 1 89 ? 10.166 -10.478 5.997 1.00 92.56 89 SER A N 1
ATOM 683 C CA . SER A 1 89 ? 8.798 -10.668 6.494 1.00 92.56 89 SER A CA 1
ATOM 684 C C . SER A 1 89 ? 7.774 -9.858 5.695 1.00 92.56 89 SER A C 1
ATOM 686 O O . SER A 1 89 ? 6.704 -10.370 5.386 1.00 92.56 89 SER A O 1
ATOM 688 N N . LEU A 1 90 ? 8.107 -8.622 5.305 1.00 93.62 90 LEU A N 1
ATOM 689 C CA . LEU A 1 90 ? 7.246 -7.778 4.470 1.00 93.62 90 LEU A CA 1
ATOM 690 C C . LEU A 1 90 ? 6.966 -8.432 3.116 1.00 93.62 90 LEU A C 1
ATOM 692 O O . LEU A 1 90 ? 5.818 -8.480 2.693 1.00 93.62 90 LEU A O 1
ATOM 696 N N . ALA A 1 91 ? 7.995 -8.984 2.467 1.00 92.31 91 ALA A N 1
ATOM 697 C CA . ALA A 1 91 ? 7.865 -9.626 1.159 1.00 92.31 91 ALA A CA 1
ATOM 698 C C . ALA A 1 91 ? 6.976 -10.887 1.166 1.00 92.31 91 ALA A C 1
ATOM 700 O O . ALA A 1 91 ? 6.558 -11.336 0.104 1.00 92.31 91 ALA A O 1
ATOM 701 N N . GLN A 1 92 ? 6.700 -11.472 2.338 1.00 91.44 92 GLN A N 1
ATOM 702 C CA . GLN A 1 92 ? 5.817 -12.636 2.473 1.00 91.44 92 GLN A CA 1
ATOM 703 C C . GLN A 1 92 ? 4.331 -12.263 2.564 1.00 91.44 92 GLN A C 1
ATOM 705 O O . GLN A 1 92 ? 3.480 -13.138 2.408 1.00 91.44 92 GLN A O 1
ATOM 710 N N . LEU A 1 93 ? 4.004 -10.994 2.828 1.00 90.44 93 LEU A N 1
ATOM 711 C CA . LEU A 1 93 ? 2.624 -10.540 2.969 1.00 90.44 93 LEU A CA 1
ATOM 712 C C . LEU A 1 93 ? 2.085 -10.054 1.610 1.00 90.44 93 LEU A C 1
ATOM 714 O O . LEU A 1 93 ? 2.696 -9.176 1.001 1.00 90.44 93 LEU A O 1
ATOM 718 N N . PRO A 1 94 ? 0.940 -10.571 1.124 1.00 87.56 94 PRO A N 1
ATOM 719 C CA . PRO A 1 94 ? 0.378 -10.213 -0.181 1.00 87.56 94 PRO A CA 1
ATOM 720 C C . PRO A 1 94 ? -0.431 -8.902 -0.121 1.00 87.56 94 PRO A C 1
ATOM 722 O O . PRO A 1 94 ? -1.583 -8.853 -0.541 1.00 87.56 94 PRO A O 1
ATOM 725 N N . VAL A 1 95 ? 0.146 -7.845 0.451 1.00 90.06 95 VAL A N 1
ATOM 726 C CA . VAL A 1 95 ? -0.476 -6.517 0.591 1.00 90.06 95 VAL A CA 1
ATOM 727 C C . VAL A 1 95 ? 0.552 -5.418 0.328 1.00 90.06 95 VAL A C 1
ATOM 729 O O . VAL A 1 95 ? 1.748 -5.688 0.229 1.00 90.06 95 VAL A O 1
ATOM 732 N N . ASP A 1 96 ? 0.095 -4.169 0.228 1.00 92.06 96 ASP A N 1
ATOM 733 C CA . ASP A 1 96 ? 0.988 -3.015 0.100 1.00 92.06 96 ASP A CA 1
ATOM 734 C C . ASP A 1 96 ? 2.042 -2.986 1.237 1.00 92.06 96 ASP A C 1
ATOM 736 O O . ASP A 1 96 ? 1.684 -3.199 2.404 1.00 92.06 96 ASP A O 1
ATOM 740 N N . PRO A 1 97 ? 3.328 -2.697 0.942 1.00 93.56 97 PRO A N 1
ATOM 741 C CA . PRO A 1 97 ? 4.406 -2.671 1.926 1.00 93.56 97 PRO A CA 1
ATOM 742 C C . PRO A 1 97 ? 4.125 -1.813 3.163 1.00 93.56 97 PRO A C 1
ATOM 744 O O . PRO A 1 97 ? 4.595 -2.153 4.250 1.00 93.56 97 PRO A O 1
ATOM 747 N N . ARG A 1 98 ? 3.349 -0.726 3.046 1.00 94.81 98 ARG A N 1
ATOM 748 C CA . ARG A 1 98 ? 2.981 0.119 4.193 1.00 94.81 98 ARG A CA 1
ATOM 749 C C . ARG A 1 98 ? 2.021 -0.611 5.125 1.00 94.81 98 ARG A C 1
ATOM 751 O O . ARG A 1 98 ? 2.243 -0.622 6.334 1.00 94.81 98 ARG A O 1
ATOM 758 N N . LEU A 1 99 ? 1.003 -1.270 4.573 1.00 94.88 99 LEU A N 1
ATOM 759 C CA . LEU A 1 99 ? 0.051 -2.070 5.350 1.00 94.88 99 LEU A CA 1
ATOM 760 C C . LEU A 1 99 ? 0.745 -3.281 5.981 1.00 94.88 99 LEU A C 1
ATOM 762 O O . LEU A 1 99 ? 0.573 -3.549 7.170 1.00 94.88 99 LEU A O 1
ATOM 766 N N . ALA A 1 100 ? 1.606 -3.958 5.219 1.00 94.44 100 ALA A N 1
ATOM 767 C CA . ALA A 1 100 ? 2.443 -5.037 5.730 1.00 94.44 100 ALA A CA 1
ATOM 768 C C . ALA A 1 100 ? 3.310 -4.555 6.908 1.00 94.44 100 ALA A C 1
ATOM 770 O O . ALA A 1 100 ? 3.406 -5.231 7.935 1.00 94.44 100 ALA A O 1
ATOM 771 N N . ARG A 1 101 ? 3.894 -3.352 6.808 1.00 95.50 101 ARG A N 1
ATOM 772 C CA . ARG A 1 101 ? 4.702 -2.759 7.881 1.00 95.50 101 ARG A CA 1
ATOM 773 C C . ARG A 1 101 ? 3.889 -2.463 9.129 1.00 95.50 101 ARG A C 1
ATOM 775 O O . ARG A 1 101 ? 4.376 -2.754 10.221 1.00 95.50 101 ARG A O 1
ATOM 782 N N . MET A 1 102 ? 2.674 -1.941 8.977 1.00 95.75 102 MET A N 1
ATOM 783 C CA . MET A 1 102 ? 1.762 -1.719 10.100 1.00 95.75 102 MET A CA 1
ATOM 784 C C . MET A 1 102 ? 1.498 -3.024 10.856 1.00 95.75 102 MET A C 1
ATOM 786 O O . MET A 1 102 ? 1.657 -3.063 12.073 1.00 95.75 102 MET A O 1
ATOM 790 N N . VAL A 1 103 ? 1.169 -4.104 10.141 1.00 94.88 103 VAL A N 1
ATOM 791 C CA . VAL A 1 103 ? 0.880 -5.412 10.752 1.00 94.88 103 VAL A CA 1
ATOM 792 C C . VAL A 1 103 ? 2.102 -5.982 11.478 1.00 94.88 103 VAL A C 1
ATOM 794 O O . VAL A 1 103 ? 1.970 -6.475 12.598 1.00 94.88 103 VAL A O 1
ATOM 797 N N . LEU A 1 104 ? 3.301 -5.881 10.892 1.00 94.06 104 LEU A N 1
ATOM 798 C CA . LEU A 1 104 ? 4.528 -6.355 11.543 1.00 94.06 104 LEU A CA 1
ATOM 799 C C . LEU A 1 104 ? 4.870 -5.564 12.812 1.00 94.06 104 LEU A C 1
ATOM 801 O O . LEU A 1 104 ? 5.287 -6.151 13.809 1.00 94.06 104 LEU A O 1
ATOM 805 N N . GLU A 1 105 ? 4.712 -4.239 12.799 1.00 95.12 105 GLU A N 1
ATOM 806 C CA . GLU A 1 105 ? 5.002 -3.416 13.979 1.00 95.12 105 GLU A CA 1
ATOM 807 C C . GLU A 1 105 ? 3.946 -3.580 15.078 1.00 95.12 105 GLU A C 1
ATOM 809 O O . GLU A 1 105 ? 4.296 -3.554 16.258 1.00 95.12 105 GLU A O 1
ATOM 814 N N . ALA A 1 106 ? 2.689 -3.860 14.724 1.00 95.75 106 ALA A N 1
ATOM 815 C CA . ALA A 1 106 ? 1.611 -4.102 15.683 1.00 95.75 106 ALA A CA 1
ATOM 816 C C . ALA A 1 106 ? 1.923 -5.233 16.677 1.00 95.75 106 ALA A C 1
ATOM 818 O O . ALA A 1 106 ? 1.447 -5.210 17.813 1.00 95.75 106 ALA A O 1
ATOM 819 N N . GLN A 1 107 ? 2.768 -6.196 16.287 1.00 93.62 107 GLN A N 1
ATOM 820 C CA . GLN A 1 107 ? 3.219 -7.268 17.175 1.00 93.62 107 GLN A CA 1
ATOM 821 C C . GLN A 1 107 ? 3.955 -6.729 18.403 1.00 93.62 107 GLN A C 1
ATOM 823 O O . GLN A 1 107 ? 3.757 -7.235 19.504 1.00 93.62 107 GLN A O 1
ATOM 828 N N . LYS A 1 108 ? 4.764 -5.678 18.237 1.00 94.38 108 LYS A N 1
ATOM 829 C CA . LYS A 1 108 ? 5.532 -5.073 19.334 1.00 94.38 108 LYS A CA 1
ATOM 830 C C . LYS A 1 108 ? 4.650 -4.291 20.303 1.00 94.38 108 LYS A C 1
ATOM 832 O O . LYS A 1 108 ? 4.978 -4.202 21.480 1.00 94.38 108 LYS A O 1
ATOM 837 N N . PHE A 1 109 ? 3.542 -3.745 19.807 1.00 95.38 109 PHE A N 1
ATOM 838 C CA . PHE A 1 109 ? 2.574 -2.975 20.591 1.00 95.38 109 PHE A CA 1
ATOM 839 C C . PHE A 1 109 ? 1.423 -3.829 21.143 1.00 95.38 109 PHE A C 1
ATOM 841 O O . PHE A 1 109 ? 0.590 -3.320 21.885 1.00 95.38 109 PHE A O 1
ATOM 848 N N . GLY A 1 110 ? 1.365 -5.120 20.798 1.00 95.69 110 GLY A N 1
ATOM 849 C CA . GLY A 1 110 ? 0.313 -6.027 21.261 1.00 95.69 110 GLY A CA 1
ATOM 850 C C . GLY A 1 110 ? -1.067 -5.776 20.642 1.00 95.69 110 GLY A C 1
ATOM 851 O O . GLY A 1 110 ? -2.053 -6.260 21.184 1.00 95.69 110 GLY A O 1
ATOM 852 N N . CYS A 1 111 ? -1.152 -5.060 19.516 1.00 96.56 111 CYS A N 1
ATOM 853 C CA . CYS A 1 111 ? -2.407 -4.657 18.858 1.00 96.56 111 CYS A CA 1
ATOM 854 C C . CYS A 1 111 ? -2.585 -5.277 17.459 1.00 96.56 111 CYS A C 1
ATOM 856 O O . CYS A 1 111 ? -3.160 -4.682 16.546 1.00 96.56 111 CYS A O 1
ATOM 858 N N . VAL A 1 112 ? -2.047 -6.486 17.255 1.00 96.12 112 VAL A N 1
ATOM 859 C CA . VAL A 1 112 ? -2.057 -7.164 15.944 1.00 96.12 112 VAL A CA 1
ATOM 860 C C . VAL A 1 112 ? -3.479 -7.373 15.431 1.00 96.12 112 VAL A C 1
ATOM 862 O O . VAL A 1 112 ? -3.722 -7.205 14.241 1.00 96.12 112 VAL A O 1
ATOM 865 N N . ARG A 1 113 ? -4.430 -7.718 16.308 1.00 96.12 113 ARG A N 1
ATOM 866 C CA . ARG A 1 113 ? -5.823 -7.977 15.917 1.00 96.12 113 ARG A CA 1
ATOM 867 C C . ARG A 1 113 ? -6.461 -6.729 15.310 1.00 96.12 113 ARG A C 1
ATOM 869 O O . ARG A 1 113 ? -6.997 -6.797 14.208 1.00 96.12 113 ARG A O 1
ATOM 876 N N . GLU A 1 114 ? -6.380 -5.608 16.011 1.00 96.31 114 GLU A N 1
ATOM 877 C CA . GLU A 1 114 ? -6.956 -4.327 15.609 1.00 96.31 114 GLU A CA 1
ATOM 878 C C . GLU A 1 114 ? -6.308 -3.832 14.315 1.00 96.31 114 GLU A C 1
ATOM 880 O O . GLU A 1 114 ? -7.002 -3.447 13.373 1.00 96.31 114 GLU A O 1
ATOM 885 N N . VAL A 1 115 ? -4.977 -3.911 14.227 1.00 97.19 115 VAL A N 1
ATOM 886 C CA . VAL A 1 115 ? -4.242 -3.469 13.038 1.00 97.19 115 VAL A CA 1
ATOM 887 C C . VAL A 1 115 ? -4.505 -4.373 11.835 1.00 97.19 115 VAL A C 1
ATOM 889 O O . VAL A 1 115 ? -4.604 -3.860 10.726 1.00 97.19 115 VAL A O 1
ATOM 892 N N . MET A 1 116 ? -4.684 -5.686 12.013 1.00 95.25 116 MET A N 1
ATOM 893 C CA . MET A 1 116 ? -5.095 -6.572 10.916 1.00 95.25 116 MET A CA 1
ATOM 894 C C . MET A 1 116 ? -6.489 -6.222 10.389 1.00 95.25 116 MET A C 1
ATOM 896 O O . MET A 1 116 ? -6.678 -6.215 9.176 1.00 95.25 116 MET A O 1
ATOM 900 N N . ILE A 1 117 ? -7.444 -5.895 11.269 1.00 95.69 117 ILE A N 1
ATOM 901 C CA . ILE A 1 117 ? -8.788 -5.451 10.860 1.00 95.69 117 ILE A CA 1
ATOM 902 C C . ILE A 1 117 ? -8.686 -4.162 10.038 1.00 95.69 117 ILE A C 1
ATOM 904 O O . ILE A 1 117 ? -9.257 -4.074 8.952 1.00 95.69 117 ILE A O 1
ATOM 908 N N . ILE A 1 118 ? -7.918 -3.183 10.524 1.00 95.75 118 ILE A N 1
ATOM 909 C CA . ILE A 1 118 ? -7.704 -1.913 9.821 1.00 95.75 118 ILE A CA 1
ATOM 910 C C . ILE A 1 118 ? -7.011 -2.151 8.473 1.00 95.75 118 ILE A C 1
ATOM 912 O O . ILE A 1 118 ? -7.471 -1.647 7.453 1.00 95.75 118 ILE A O 1
ATOM 916 N N . ALA A 1 119 ? -5.937 -2.941 8.438 1.00 95.56 119 ALA A N 1
ATOM 917 C CA . ALA A 1 119 ? -5.205 -3.238 7.209 1.00 95.56 119 ALA A CA 1
ATOM 918 C C . ALA A 1 119 ? -6.086 -3.956 6.175 1.00 95.56 119 ALA A C 1
ATOM 920 O O . ALA A 1 119 ? -6.039 -3.614 4.996 1.00 95.56 119 ALA A O 1
ATOM 921 N N . ALA A 1 120 ? -6.928 -4.897 6.613 1.00 93.88 120 ALA A N 1
ATOM 922 C CA . ALA A 1 120 ? -7.895 -5.564 5.749 1.00 93.88 120 ALA A CA 1
ATOM 923 C C . ALA A 1 120 ? -8.921 -4.570 5.184 1.00 93.88 120 ALA A C 1
ATOM 925 O O . ALA A 1 120 ? -9.128 -4.543 3.972 1.00 93.88 120 ALA A O 1
ATOM 926 N N . ALA A 1 121 ? -9.499 -3.707 6.027 1.00 93.94 121 ALA A N 1
ATOM 927 C CA . ALA A 1 121 ? -10.459 -2.690 5.598 1.00 93.94 121 ALA A CA 1
ATOM 928 C C . ALA A 1 121 ? -9.863 -1.695 4.586 1.00 93.94 121 ALA A C 1
ATOM 930 O O . ALA A 1 121 ? -10.535 -1.319 3.633 1.00 93.94 121 ALA A O 1
ATOM 931 N N . LEU A 1 122 ? -8.594 -1.307 4.758 1.00 93.69 122 LEU A N 1
ATOM 932 C CA . LEU A 1 122 ? -7.887 -0.403 3.842 1.00 93.69 122 LEU A CA 1
ATOM 933 C C . LEU A 1 122 ? -7.439 -1.074 2.536 1.00 93.69 122 LEU A C 1
ATOM 935 O O . LEU A 1 122 ? -7.153 -0.379 1.564 1.00 93.69 122 LEU A O 1
ATOM 939 N N . SER A 1 123 ? -7.349 -2.405 2.508 1.00 91.56 123 SER A N 1
ATOM 940 C CA . SER A 1 123 ? -6.931 -3.161 1.317 1.00 91.56 123 SER A CA 1
ATOM 941 C C . SER A 1 123 ? -8.043 -3.350 0.281 1.00 91.56 123 SER A C 1
ATOM 943 O O . SER A 1 123 ? -7.779 -3.805 -0.831 1.00 91.56 123 SER A O 1
ATOM 945 N N . ILE A 1 124 ? -9.279 -3.004 0.639 1.00 90.75 124 ILE A N 1
ATOM 946 C CA . ILE A 1 124 ? -10.462 -3.143 -0.206 1.00 90.75 124 ILE A CA 1
ATOM 947 C C . ILE A 1 124 ? -11.152 -1.791 -0.382 1.00 90.75 124 ILE A C 1
ATOM 949 O O . ILE A 1 124 ? -10.890 -0.831 0.341 1.00 90.75 124 ILE A O 1
ATOM 953 N N . GLN A 1 125 ? -12.069 -1.714 -1.344 1.00 89.44 125 GLN A N 1
ATOM 954 C CA . GLN A 1 125 ? -12.987 -0.584 -1.415 1.00 89.44 125 GLN A CA 1
ATOM 955 C C . GLN A 1 125 ? -13.876 -0.561 -0.162 1.00 89.44 125 GLN A C 1
ATOM 957 O O . GLN A 1 125 ? -14.311 -1.618 0.299 1.00 89.44 125 GLN A O 1
ATOM 962 N N . ASP A 1 126 ? -14.158 0.637 0.366 1.00 88.62 126 ASP A N 1
ATOM 963 C CA . ASP A 1 126 ? -15.031 0.802 1.532 1.00 88.62 126 ASP A CA 1
ATOM 964 C C . ASP A 1 126 ? -16.373 0.094 1.290 1.00 88.62 126 ASP A C 1
ATOM 966 O O . ASP A 1 126 ? -17.107 0.420 0.355 1.00 88.62 126 ASP A O 1
ATOM 970 N N . ALA A 1 127 ? -16.662 -0.901 2.129 1.00 85.25 127 ALA A N 1
ATOM 971 C CA . ALA A 1 127 ? -17.847 -1.742 2.017 1.00 85.25 127 ALA A CA 1
ATOM 972 C C . ALA A 1 127 ? -19.134 -1.024 2.460 1.00 85.25 127 ALA A C 1
ATOM 974 O O . ALA A 1 127 ? -20.231 -1.562 2.306 1.00 85.25 127 ALA A O 1
ATOM 975 N N . ARG A 1 128 ? -19.021 0.170 3.051 1.00 88.88 128 ARG A N 1
ATOM 976 C CA . ARG A 1 128 ? -20.162 0.952 3.527 1.00 88.88 128 ARG A CA 1
ATOM 977 C C . ARG A 1 128 ? -20.904 1.609 2.367 1.00 88.88 128 ARG A C 1
ATOM 979 O O . ARG A 1 128 ? -20.339 2.387 1.601 1.00 88.88 128 ARG A O 1
ATOM 986 N N . GLU A 1 129 ? -22.206 1.362 2.280 1.00 91.44 129 GLU A N 1
ATOM 987 C CA . GLU A 1 129 ? -23.058 1.989 1.272 1.00 91.44 129 GLU A CA 1
ATOM 988 C C . GLU A 1 129 ? -23.489 3.397 1.686 1.00 91.44 129 GLU A C 1
ATOM 990 O O . GLU A 1 129 ? -23.906 3.643 2.818 1.00 91.44 129 GLU A O 1
ATOM 995 N N . ARG A 1 130 ? -23.460 4.333 0.733 1.00 93.62 130 ARG A N 1
ATOM 996 C CA . ARG A 1 130 ? -23.978 5.692 0.932 1.00 93.62 130 ARG A CA 1
ATOM 997 C C . ARG A 1 130 ? -24.791 6.171 -0.279 1.00 93.62 130 ARG A C 1
ATOM 999 O O . ARG A 1 130 ? -24.322 7.031 -1.028 1.00 93.62 130 ARG A O 1
ATOM 1006 N N . PRO A 1 131 ? -26.003 5.626 -0.505 1.00 93.62 131 PRO A N 1
ATOM 1007 C CA . PRO A 1 131 ? -26.851 6.026 -1.626 1.00 93.62 131 PRO A CA 1
ATOM 1008 C C . PRO A 1 131 ? -27.237 7.506 -1.541 1.00 93.62 131 PRO A C 1
ATOM 1010 O O . PRO A 1 131 ? -27.572 7.997 -0.461 1.00 93.62 131 PRO A O 1
ATOM 1013 N N . VAL A 1 132 ? -27.251 8.206 -2.682 1.00 94.69 132 VAL A N 1
ATOM 1014 C CA . VAL A 1 132 ? -27.539 9.655 -2.747 1.00 94.69 132 VAL A CA 1
ATOM 1015 C C . VAL A 1 132 ? -28.908 9.996 -2.146 1.00 94.69 132 VAL A C 1
ATOM 1017 O O . VAL A 1 132 ? -29.038 10.967 -1.410 1.00 94.69 132 VAL A O 1
ATOM 1020 N N . GLU A 1 133 ? -29.910 9.150 -2.376 1.00 95.75 133 GLU A N 1
ATOM 1021 C CA . GLU A 1 133 ? -31.278 9.332 -1.872 1.00 95.75 133 GLU A CA 1
ATOM 1022 C C . GLU A 1 133 ? -31.406 9.113 -0.355 1.00 95.75 133 GLU A C 1
ATOM 1024 O O . GLU A 1 133 ? -32.339 9.610 0.270 1.00 95.75 133 GLU A O 1
ATOM 1029 N N . LYS A 1 134 ? -30.478 8.360 0.255 1.00 95.00 134 LYS A N 1
ATOM 1030 C CA . LYS A 1 134 ? -30.537 7.930 1.665 1.00 95.00 134 LYS A CA 1
ATOM 1031 C C . LYS A 1 134 ? -29.293 8.337 2.455 1.00 95.00 134 LYS A C 1
ATOM 1033 O O . LYS A 1 134 ? -28.924 7.664 3.420 1.00 95.00 134 LYS A O 1
ATOM 1038 N N . GLN A 1 135 ? -28.651 9.442 2.072 1.00 94.06 135 GLN A N 1
ATOM 1039 C CA . GLN A 1 135 ? -27.402 9.895 2.696 1.00 94.06 135 GLN A CA 1
ATOM 1040 C C . GLN A 1 135 ? -27.539 10.082 4.210 1.00 94.06 135 GLN A C 1
ATOM 1042 O O . GLN A 1 135 ? -26.763 9.495 4.952 1.00 94.06 135 GLN A O 1
ATOM 1047 N N . GLN A 1 136 ? -28.561 10.810 4.678 1.00 95.06 136 GLN A N 1
ATOM 1048 C CA . GLN A 1 136 ? -28.746 11.078 6.113 1.00 95.06 136 GLN A CA 1
ATOM 1049 C C . GLN A 1 136 ? -28.910 9.793 6.938 1.00 95.06 136 GLN A C 1
ATOM 1051 O O . GLN A 1 136 ? -28.266 9.640 7.973 1.00 95.06 136 GLN A O 1
ATOM 1056 N N . ALA A 1 137 ? -29.722 8.849 6.453 1.00 94.69 137 ALA A N 1
ATOM 1057 C CA . ALA A 1 137 ? -29.930 7.567 7.123 1.00 94.69 137 ALA A CA 1
ATOM 1058 C C . ALA A 1 137 ? -28.649 6.713 7.141 1.00 94.69 137 ALA A C 1
ATOM 1060 O O . ALA A 1 137 ? -28.357 6.058 8.139 1.00 94.69 137 ALA A O 1
ATOM 1061 N N . SER A 1 138 ? -27.869 6.738 6.055 1.00 94.25 138 SER A N 1
ATOM 1062 C CA . SER A 1 138 ? -26.582 6.030 5.971 1.00 94.25 138 SER A CA 1
ATOM 1063 C C . SER A 1 138 ? -25.566 6.633 6.942 1.00 94.25 138 SER A C 1
ATOM 1065 O O . SER A 1 138 ? -24.940 5.913 7.717 1.00 94.25 138 SER A O 1
ATOM 1067 N N . ASP A 1 139 ? -25.471 7.964 6.979 1.00 92.94 139 ASP A N 1
ATOM 1068 C CA . ASP A 1 139 ? -24.570 8.696 7.870 1.00 92.94 139 ASP A CA 1
ATOM 1069 C C . ASP A 1 139 ? -24.910 8.440 9.347 1.00 92.94 139 ASP A C 1
ATOM 1071 O O . ASP A 1 139 ? -24.009 8.253 10.163 1.00 92.94 139 ASP A O 1
ATOM 1075 N N . GLU A 1 140 ? -26.196 8.355 9.702 1.00 94.12 140 GLU A N 1
ATOM 1076 C CA . GLU A 1 140 ? -26.631 7.982 11.052 1.00 94.12 140 GLU A CA 1
ATOM 1077 C C . GLU A 1 140 ? -26.193 6.557 11.426 1.00 94.12 140 GLU A C 1
ATOM 1079 O O . GLU A 1 140 ? -25.685 6.332 12.527 1.00 94.12 140 GLU A O 1
ATOM 1084 N N . LYS A 1 141 ? -26.327 5.592 10.505 1.00 92.56 141 LYS A N 1
ATOM 1085 C CA . LYS A 1 141 ? -25.877 4.209 10.732 1.00 92.56 141 LYS A CA 1
ATOM 1086 C C . LYS A 1 141 ? -24.360 4.119 10.862 1.00 92.56 141 LYS A C 1
ATOM 1088 O O . LYS A 1 141 ? -23.889 3.425 11.758 1.00 92.56 141 LYS A O 1
ATOM 1093 N N . HIS A 1 142 ? -23.607 4.836 10.029 1.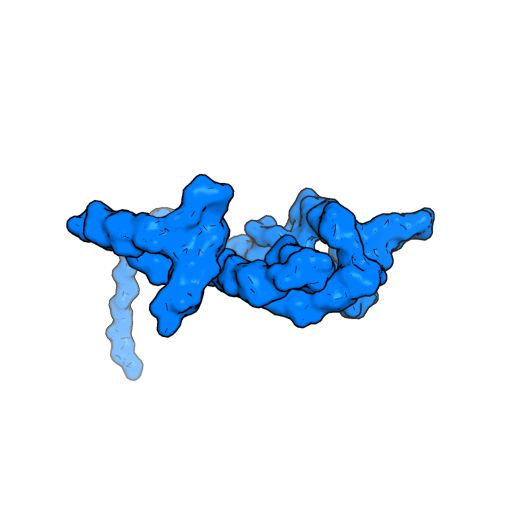00 92.06 142 HIS A N 1
ATOM 1094 C CA . HIS A 1 142 ? -22.144 4.860 10.091 1.00 92.06 142 HIS A CA 1
ATOM 1095 C C . HIS A 1 142 ? -21.633 5.536 11.365 1.00 92.06 142 HIS A C 1
ATOM 1097 O O . HIS A 1 142 ? -20.688 5.046 11.982 1.00 92.06 142 HIS A O 1
ATOM 1103 N N . ARG A 1 143 ? -22.290 6.616 11.811 1.00 93.56 143 ARG A N 1
ATOM 1104 C CA . ARG A 1 143 ? -21.902 7.370 13.013 1.00 93.56 143 ARG A CA 1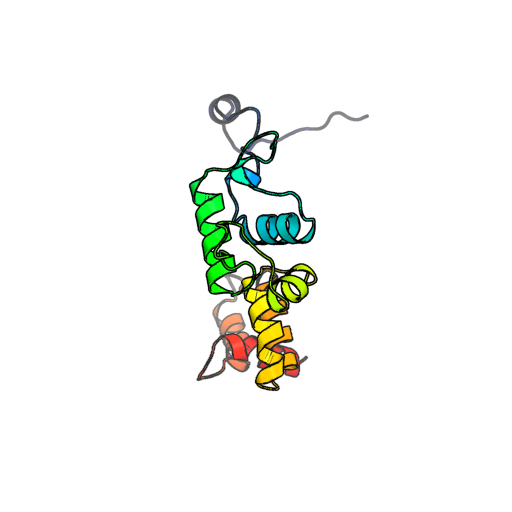
ATOM 1105 C C . ARG A 1 143 ? -21.916 6.526 14.286 1.00 93.56 143 ARG A C 1
ATOM 1107 O O . ARG A 1 143 ? -21.182 6.840 15.213 1.00 93.56 143 ARG A O 1
ATOM 1114 N N . ARG A 1 144 ? -22.690 5.436 14.331 1.00 92.56 144 ARG A N 1
ATOM 1115 C CA . ARG A 1 144 ? -22.710 4.500 15.470 1.00 92.56 144 ARG A CA 1
ATOM 1116 C C . ARG A 1 144 ? -21.360 3.841 15.753 1.00 92.56 144 ARG A C 1
ATOM 1118 O O . ARG A 1 144 ? -21.145 3.411 16.880 1.00 92.56 144 ARG A O 1
ATOM 1125 N N . PHE A 1 145 ? -20.494 3.740 14.747 1.00 94.06 145 PHE A N 1
ATOM 1126 C CA . PHE A 1 145 ? -19.173 3.122 14.867 1.00 94.06 145 PHE A CA 1
ATOM 1127 C C . PHE A 1 145 ? -18.048 4.153 14.919 1.00 94.06 145 PHE A C 1
ATOM 1129 O O . PHE A 1 145 ? -16.907 3.778 15.172 1.00 94.06 145 PHE A O 1
ATOM 1136 N N . ALA A 1 146 ? -18.356 5.432 14.681 1.00 93.88 146 ALA A N 1
ATOM 1137 C CA . ALA A 1 146 ? -17.367 6.497 14.701 1.00 93.88 146 ALA A CA 1
ATOM 1138 C C . ALA A 1 146 ? -16.716 6.590 16.083 1.00 93.88 146 ALA A C 1
ATOM 1140 O O . ALA A 1 146 ? -17.401 6.650 17.107 1.00 93.88 146 ALA A O 1
ATOM 1141 N N . ASP A 1 147 ? -15.392 6.618 16.087 1.00 95.31 147 ASP A N 1
ATOM 1142 C CA . ASP A 1 147 ? -14.603 6.867 17.280 1.00 95.31 147 ASP A CA 1
ATOM 1143 C C . ASP A 1 147 ? -14.199 8.348 17.328 1.00 95.31 147 ASP A C 1
ATOM 1145 O O . ASP A 1 147 ? -14.064 9.001 16.293 1.00 95.31 147 ASP A O 1
ATOM 1149 N N . LYS A 1 148 ? -14.061 8.908 18.532 1.00 93.19 148 LYS A N 1
ATOM 1150 C CA . LYS A 1 148 ? -13.753 1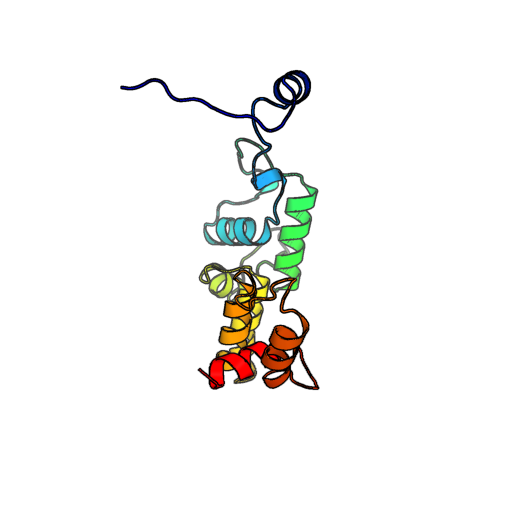0.337 18.705 1.00 93.19 148 LYS A CA 1
ATOM 1151 C C . LYS A 1 148 ? -12.286 10.663 18.439 1.00 93.19 148 LYS A C 1
ATOM 1153 O O . LYS A 1 148 ? -11.980 11.817 18.154 1.00 93.19 148 LYS A O 1
ATOM 1158 N N . GLU A 1 149 ? -11.401 9.683 18.585 1.00 93.31 149 GLU A N 1
ATOM 1159 C CA . GLU A 1 149 ? -9.955 9.863 18.500 1.00 93.31 149 GLU A CA 1
ATOM 1160 C C . GLU A 1 149 ? -9.393 9.394 17.154 1.00 93.31 149 GLU A C 1
ATOM 1162 O O . GLU A 1 149 ? -8.341 9.878 16.734 1.00 93.31 149 GLU A O 1
ATOM 1167 N N . SER A 1 150 ? -10.072 8.476 16.449 1.00 94.38 150 SER A N 1
ATOM 1168 C CA . SER A 1 150 ? -9.562 7.948 15.180 1.00 94.38 150 SER A CA 1
ATOM 1169 C C . SER A 1 150 ? -10.626 7.390 14.233 1.00 94.38 150 SER A C 1
ATOM 1171 O O . SER A 1 150 ? -11.383 6.487 14.582 1.00 94.38 150 SER A O 1
ATOM 1173 N N . ASP A 1 151 ? -10.577 7.797 12.964 1.00 91.94 151 ASP A N 1
ATOM 1174 C CA . ASP A 1 151 ? -11.410 7.201 11.910 1.00 91.94 151 ASP A CA 1
ATOM 1175 C C . ASP A 1 151 ? -11.105 5.711 11.680 1.00 91.94 151 ASP A C 1
ATOM 1177 O O . ASP A 1 151 ? -11.999 4.938 11.338 1.00 91.94 151 ASP A O 1
ATOM 1181 N N . PHE A 1 152 ? -9.864 5.265 11.908 1.00 94.50 152 PHE A N 1
ATOM 1182 C CA . PHE A 1 152 ? -9.490 3.857 11.727 1.00 94.50 152 PHE A CA 1
ATOM 1183 C C . PHE A 1 152 ? -10.141 2.945 12.769 1.00 94.50 152 PHE A C 1
ATOM 1185 O O . PHE A 1 152 ? -10.485 1.802 12.463 1.00 94.50 152 PHE A O 1
ATOM 1192 N N . LEU A 1 153 ? -10.366 3.453 13.985 1.00 95.88 153 LEU A N 1
ATOM 1193 C CA . LEU A 1 153 ? -11.062 2.702 15.029 1.00 95.88 153 LEU A CA 1
ATOM 1194 C C . LEU A 1 153 ? -12.528 2.447 14.669 1.00 95.88 153 LEU A C 1
ATOM 1196 O O . LEU A 1 153 ? -13.103 1.473 15.152 1.00 95.88 153 LEU A O 1
ATOM 1200 N N . ALA A 1 154 ? -13.109 3.215 13.740 1.00 94.31 154 ALA A N 1
ATOM 1201 C CA . ALA A 1 154 ? -14.441 2.916 13.233 1.00 94.31 154 ALA A CA 1
ATOM 1202 C C . ALA A 1 154 ? -14.519 1.546 12.541 1.00 94.31 154 ALA A C 1
ATOM 1204 O O . ALA A 1 154 ? -15.536 0.863 12.664 1.00 94.31 154 ALA A O 1
ATOM 1205 N N . PHE A 1 155 ? -13.445 1.098 11.877 1.00 94.81 155 PHE A N 1
ATOM 1206 C CA . PHE A 1 155 ? -13.386 -0.245 11.289 1.00 94.81 155 PHE A CA 1
ATOM 1207 C C . PHE A 1 155 ? -13.334 -1.336 12.358 1.00 94.81 155 PHE A C 1
ATOM 1209 O O . PHE A 1 155 ? -14.000 -2.359 12.223 1.00 94.81 155 PHE A O 1
ATOM 1216 N N . VAL A 1 156 ? -12.594 -1.104 13.445 1.00 95.44 156 VAL A N 1
ATOM 1217 C CA . VAL A 1 156 ? -12.515 -2.039 14.577 1.00 95.44 156 VAL A CA 1
ATOM 1218 C C . VAL A 1 156 ? -13.865 -2.137 15.288 1.00 95.44 156 VAL A C 1
ATOM 1220 O O . VAL A 1 156 ? -14.349 -3.236 15.553 1.00 95.44 156 VAL A O 1
ATOM 1223 N N . ASN A 1 157 ? -14.513 -0.998 15.538 1.00 95.06 157 ASN A N 1
ATOM 1224 C CA . ASN A 1 157 ? -15.838 -0.932 16.151 1.00 95.06 157 ASN A CA 1
ATOM 1225 C C . ASN A 1 157 ? -16.897 -1.634 15.297 1.00 95.06 157 ASN A C 1
ATOM 1227 O O . ASN A 1 157 ? -17.727 -2.370 15.828 1.00 95.06 157 ASN A O 1
ATOM 1231 N N . LEU A 1 158 ? -16.855 -1.431 13.977 1.00 92.94 158 LEU A N 1
ATOM 1232 C CA . LEU A 1 158 ? -17.739 -2.115 13.040 1.00 92.94 158 LEU A CA 1
ATOM 1233 C C . LEU A 1 158 ? -17.493 -3.629 13.037 1.00 92.94 158 LEU A C 1
ATOM 1235 O O . LEU A 1 158 ? -18.450 -4.391 13.114 1.00 92.94 158 LEU A O 1
ATOM 1239 N N . TRP A 1 159 ? -16.231 -4.064 12.993 1.00 93.56 159 TRP A N 1
ATOM 1240 C CA . TRP A 1 159 ? -15.872 -5.484 13.027 1.00 93.56 159 TRP A CA 1
ATOM 1241 C C . TRP A 1 159 ? -16.344 -6.173 14.307 1.00 93.56 159 TRP A C 1
ATOM 1243 O O . TRP A 1 159 ? -16.853 -7.282 14.250 1.00 93.56 159 TRP A O 1
ATOM 1253 N N . ASN A 1 160 ? -16.197 -5.519 15.461 1.00 93.94 160 ASN A N 1
ATOM 1254 C CA . ASN A 1 160 ? -16.627 -6.071 16.749 1.00 93.94 160 ASN A CA 1
ATOM 1255 C C . ASN A 1 160 ? -18.153 -6.098 16.927 1.00 93.94 160 ASN A C 1
ATOM 1257 O O . ASN A 1 160 ? -18.645 -6.759 17.839 1.00 93.94 160 ASN A O 1
ATOM 1261 N N . TYR A 1 161 ? -18.891 -5.334 16.121 1.00 90.94 161 TYR A N 1
ATOM 1262 C CA . TYR A 1 161 ? -20.351 -5.318 16.154 1.00 90.94 161 TYR A CA 1
ATOM 1263 C C . TYR A 1 161 ? -20.983 -6.473 15.366 1.00 90.94 161 TYR A C 1
ATOM 1265 O O . TYR A 1 161 ? -22.105 -6.869 15.688 1.00 90.94 161 TYR A O 1
ATOM 1273 N N . LEU A 1 162 ? -20.294 -6.960 14.330 1.00 76.88 162 LEU A N 1
ATOM 1274 C CA . LEU A 1 162 ? -20.710 -8.097 13.504 1.00 76.88 162 LEU A CA 1
ATOM 1275 C C . LEU A 1 162 ? -20.422 -9.430 14.206 1.00 76.88 162 LEU A C 1
ATOM 1277 O O . LEU A 1 162 ? -21.277 -10.333 14.063 1.00 76.88 162 LEU A O 1
#

Radius of gyration: 22.13 Å; chains: 1; bounding box: 60×28×56 Å